Protein AF-A0A1M3HS25-F1 (afdb_monomer)

Sequence (130 aa):
MARERLENLVAIAESRPEDGFELDVIEAARREITAREVDSSALSEVRSNHKALKSEEDGRSDIGLSHPAWIGFAAIGPILILSIPLALSLLALGYKQKGKDAFGGILAGFLIWGVGIPAILFALDWLGIA

Radius of gyration: 25.84 Å; Cα contacts (8 Å, |Δi|>4): 55; chains: 1; bounding box: 68×38×49 Å

Secondary structure (DSSP, 8-state):
-HHHHHHHHHHHHS--GGGT--HHHHHHHHHHHHHTT--HHHHHHHHHHHHHHHHHHHTTTT-PPPHHHHHHHHHHHHHHHHHHHHHHHHHHTT-HHHHHHHHHHHHHHHHIIIIIHHHHHHHHHHTT--

Foldseek 3Di:
DVLVVLLVLLLLLPDDVVVVDDPVSNVVSVVVVVVVPPDPVSNVVSNVVSVVVVVVVVVCVPPDQDPVSVVVCVVCVVVCVPLVVVLVVCVVVVVVVVSVVSVVVVVVVCCCVVPVVVVVVVVCVVVVND

Solvent-accessible surface area (backbone atoms only — not comparable to full-atom values): 7271 Å² total; per-residue (Å²): 110,75,64,61,53,48,48,53,36,51,54,43,40,73,52,48,61,90,74,76,45,56,65,69,56,26,54,46,30,47,49,53,54,61,74,59,69,61,56,68,67,65,52,50,54,47,50,53,52,49,50,53,51,49,55,55,52,67,62,49,76,75,68,65,77,52,72,70,55,46,53,51,44,68,72,45,43,68,56,49,68,54,48,52,57,51,31,51,49,34,40,74,72,63,39,55,67,63,19,51,51,43,51,49,50,53,51,52,50,46,47,44,59,73,47,45,49,57,52,49,54,52,50,35,42,75,69,67,76,98

Mean predicted aligned error: 14.88 Å

pLDDT: mean 78.91, std 6.99, range [56.59, 89.75]

Structure (mmCIF, N/CA/C/O backbone):
data_AF-A0A1M3HS25-F1
#
_entry.id   AF-A0A1M3HS25-F1
#
loop_
_atom_site.group_PDB
_atom_site.id
_atom_site.type_symbol
_atom_site.label_atom_id
_atom_site.label_alt_id
_atom_site.label_comp_id
_atom_site.label_asym_id
_atom_site.label_entity_id
_atom_site.label_seq_id
_atom_site.pdbx_PDB_ins_code
_atom_site.Cartn_x
_atom_site.Cartn_y
_atom_site.Cartn_z
_atom_site.occupancy
_atom_site.B_iso_or_equiv
_atom_site.auth_seq_id
_atom_site.auth_comp_id
_atom_site.auth_asym_id
_atom_site.auth_atom_id
_atom_site.pdbx_PDB_model_num
ATOM 1 N N . MET A 1 1 ? -29.150 4.344 6.504 1.00 61.16 1 MET A N 1
ATOM 2 C CA . MET A 1 1 ? -29.339 3.350 7.586 1.00 61.16 1 MET A CA 1
ATOM 3 C C . MET A 1 1 ? -30.020 2.062 7.117 1.00 61.16 1 MET A C 1
ATOM 5 O O . MET A 1 1 ? -29.394 1.020 7.224 1.00 61.16 1 MET A O 1
ATOM 9 N N . ALA A 1 2 ? -31.253 2.073 6.585 1.00 75.94 2 ALA A N 1
ATOM 10 C CA . ALA A 1 2 ? -31.920 0.824 6.164 1.00 75.94 2 ALA A CA 1
ATOM 11 C C . ALA A 1 2 ? -31.229 0.115 4.976 1.00 75.94 2 ALA A C 1
ATOM 13 O O . ALA A 1 2 ? -31.072 -1.102 5.004 1.00 75.94 2 ALA A O 1
ATOM 14 N N . ARG A 1 3 ? -30.760 0.884 3.980 1.00 78.25 3 ARG A N 1
ATOM 15 C CA . ARG A 1 3 ? -30.037 0.381 2.796 1.00 78.25 3 ARG A CA 1
ATOM 16 C C . ARG A 1 3 ? -28.682 -0.245 3.141 1.00 78.25 3 ARG A C 1
ATOM 18 O O . ARG A 1 3 ? -28.437 -1.386 2.794 1.00 78.25 3 ARG A O 1
ATOM 25 N N . GLU A 1 4 ? -27.866 0.457 3.915 1.00 81.38 4 GLU A N 1
ATOM 26 C CA . GLU A 1 4 ? -26.563 -0.025 4.402 1.00 81.38 4 GLU A CA 1
ATOM 27 C C . GLU A 1 4 ? -26.683 -1.331 5.212 1.00 81.38 4 GLU A C 1
ATOM 29 O O . GLU A 1 4 ? -25.901 -2.265 5.057 1.00 81.38 4 GLU A O 1
ATOM 34 N N . ARG A 1 5 ? -27.733 -1.454 6.037 1.00 84.44 5 ARG A N 1
ATOM 35 C CA . ARG A 1 5 ? -28.024 -2.702 6.758 1.00 84.44 5 ARG A CA 1
ATOM 36 C C . ARG A 1 5 ? -28.397 -3.847 5.805 1.00 84.44 5 ARG A C 1
ATOM 38 O O . ARG A 1 5 ? -28.062 -4.992 6.093 1.00 84.44 5 ARG A O 1
ATOM 45 N N . LEU A 1 6 ? -29.098 -3.555 4.709 1.00 85.62 6 LEU A N 1
ATOM 46 C CA . LEU A 1 6 ? -29.443 -4.538 3.680 1.00 85.62 6 LEU A CA 1
ATOM 47 C C . LEU A 1 6 ? -28.208 -4.974 2.882 1.00 85.62 6 LEU A C 1
ATOM 49 O O . LEU A 1 6 ? -28.037 -6.164 2.653 1.00 85.62 6 LEU A O 1
ATOM 53 N N . GLU A 1 7 ? -27.336 -4.034 2.521 1.00 85.44 7 GLU A N 1
ATOM 54 C CA . GLU A 1 7 ? -26.055 -4.299 1.851 1.00 85.44 7 GLU A CA 1
ATOM 55 C C . GLU A 1 7 ? -25.181 -5.248 2.685 1.00 85.44 7 GLU A C 1
ATOM 57 O O . GLU A 1 7 ? -24.720 -6.264 2.167 1.00 85.44 7 GLU A O 1
ATOM 62 N N . ASN A 1 8 ? -25.064 -5.006 3.995 1.00 86.44 8 ASN A N 1
ATOM 63 C CA . ASN A 1 8 ? -24.341 -5.899 4.905 1.00 86.44 8 ASN A CA 1
ATOM 64 C C . ASN A 1 8 ? -24.994 -7.284 5.033 1.00 86.44 8 ASN A C 1
ATOM 66 O O . ASN A 1 8 ? -24.298 -8.295 5.041 1.00 86.44 8 ASN A O 1
ATOM 70 N N . LEU A 1 9 ? -26.327 -7.358 5.114 1.00 87.56 9 LEU A N 1
ATOM 71 C CA . LEU A 1 9 ? -27.035 -8.642 5.174 1.00 87.56 9 LEU A CA 1
ATOM 72 C C . LEU A 1 9 ? -26.841 -9.462 3.895 1.00 87.56 9 LEU A C 1
ATOM 74 O O . LEU A 1 9 ? -26.625 -10.667 3.978 1.00 87.56 9 LEU A O 1
ATOM 78 N N . VAL A 1 10 ? -26.897 -8.821 2.724 1.00 87.56 10 VAL A N 1
ATOM 79 C CA . VAL A 1 10 ? -26.650 -9.481 1.434 1.00 87.56 10 VAL A CA 1
ATOM 80 C C . VAL A 1 10 ? -25.200 -9.949 1.339 1.00 87.56 10 VAL A C 1
ATOM 82 O O . VAL A 1 10 ? -24.972 -11.080 0.923 1.00 87.56 10 VAL A O 1
ATOM 85 N N . ALA A 1 11 ? -24.241 -9.139 1.796 1.00 85.81 11 ALA A N 1
ATOM 86 C CA . ALA A 1 11 ? -22.834 -9.527 1.827 1.00 85.81 11 ALA A CA 1
ATOM 87 C C . ALA A 1 11 ? -22.586 -10.775 2.691 1.00 85.81 11 ALA A C 1
ATOM 89 O O . ALA A 1 11 ? -21.862 -11.672 2.275 1.00 85.81 11 ALA A O 1
ATOM 90 N N . ILE A 1 12 ? -23.237 -10.870 3.855 1.00 87.81 12 ILE A N 1
ATOM 91 C CA . ILE A 1 12 ? -23.140 -12.037 4.747 1.00 87.81 12 ILE A CA 1
ATOM 92 C C . ILE A 1 12 ? -23.900 -13.248 4.180 1.00 87.81 12 ILE A C 1
ATOM 94 O O . ILE A 1 12 ? -23.470 -14.382 4.332 1.00 87.81 12 ILE A O 1
ATOM 98 N N . ALA A 1 13 ? -25.042 -13.049 3.523 1.00 87.94 13 ALA A N 1
ATOM 99 C CA . ALA A 1 13 ? -25.838 -14.155 2.984 1.00 87.94 13 ALA A CA 1
ATOM 100 C C . ALA A 1 13 ? -25.199 -14.825 1.747 1.00 87.94 13 ALA A C 1
ATOM 102 O O . ALA A 1 13 ? -25.437 -16.016 1.494 1.00 87.94 13 ALA A O 1
ATOM 103 N N . GLU A 1 14 ? -24.429 -14.055 0.973 1.00 86.19 14 GLU A N 1
ATOM 104 C CA . GLU A 1 14 ? -23.726 -14.469 -0.252 1.00 86.19 14 GLU A CA 1
ATOM 105 C C . GLU A 1 14 ? -22.236 -14.801 0.003 1.00 86.19 14 GLU A C 1
ATOM 107 O O . GLU A 1 14 ? -21.512 -15.175 -0.928 1.00 86.19 14 GLU A O 1
ATOM 112 N N . SER A 1 15 ? -21.764 -14.682 1.250 1.00 85.31 15 SER A N 1
ATOM 113 C CA . SER A 1 15 ? -20.422 -15.109 1.641 1.00 85.31 15 SER A CA 1
ATOM 114 C C . SER A 1 15 ? -20.336 -16.627 1.803 1.00 85.31 15 SER A C 1
ATOM 116 O O . SER A 1 15 ? -21.338 -17.348 1.897 1.00 85.31 15 SER A O 1
ATOM 118 N N . ARG A 1 16 ? -19.104 -17.125 1.781 1.00 82.56 16 ARG A N 1
ATOM 119 C CA . ARG A 1 16 ? -18.766 -18.519 2.057 1.00 82.56 16 ARG A CA 1
ATOM 120 C C . ARG A 1 16 ? -18.108 -18.635 3.434 1.00 82.56 16 ARG A C 1
ATOM 122 O O . ARG A 1 16 ? -17.579 -17.644 3.931 1.00 82.56 16 ARG A O 1
ATOM 129 N N . PRO A 1 17 ? -18.073 -19.834 4.040 1.00 78.38 17 PRO A N 1
ATOM 130 C CA . PRO A 1 17 ? -17.359 -20.036 5.300 1.00 78.38 17 PRO A CA 1
ATOM 131 C C . PRO A 1 17 ? -15.873 -19.645 5.225 1.00 78.38 17 PRO A C 1
ATOM 133 O O . PRO A 1 17 ? -15.316 -19.136 6.194 1.00 78.38 17 PRO A O 1
ATOM 136 N N . GLU A 1 18 ? -15.242 -19.822 4.058 1.00 77.94 18 GLU A N 1
ATOM 137 C CA . GLU A 1 18 ? -13.866 -19.374 3.798 1.00 77.94 18 GLU A CA 1
ATOM 138 C C . GLU A 1 18 ? -13.674 -17.843 3.813 1.00 77.94 18 GLU A C 1
ATOM 140 O O . GLU A 1 18 ? -12.558 -17.386 4.041 1.00 77.94 18 GLU A O 1
ATOM 145 N N . ASP A 1 19 ? -14.747 -17.055 3.674 1.00 77.62 19 ASP A N 1
ATOM 146 C CA . ASP A 1 19 ? -14.718 -15.584 3.716 1.00 77.62 19 ASP A CA 1
ATOM 147 C C . ASP A 1 19 ? -14.704 -15.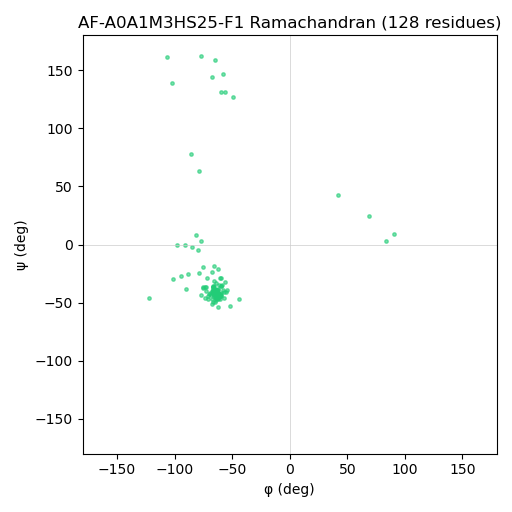042 5.171 1.00 77.62 19 ASP A C 1
ATOM 149 O O . ASP A 1 19 ? -14.848 -13.841 5.399 1.00 77.62 19 ASP A O 1
ATOM 153 N N . GLY A 1 20 ? -14.555 -15.918 6.178 1.00 79.12 20 GLY A N 1
ATOM 154 C CA . GLY A 1 20 ? -14.429 -15.550 7.596 1.00 79.12 20 GLY A CA 1
ATOM 155 C C . GLY A 1 20 ? -15.748 -15.471 8.372 1.00 79.12 20 GLY A C 1
ATOM 156 O O . GLY A 1 20 ? -15.754 -15.021 9.519 1.00 79.12 20 GLY A O 1
ATOM 157 N N . PHE A 1 21 ? -16.856 -15.918 7.777 1.00 86.19 21 PHE A N 1
ATOM 158 C CA . PHE A 1 21 ? -18.160 -15.985 8.437 1.00 86.19 21 PHE A CA 1
ATOM 159 C C . PHE A 1 21 ? -18.492 -17.410 8.878 1.00 86.19 21 PHE A C 1
ATOM 161 O O . PHE A 1 21 ? -18.296 -18.374 8.140 1.00 86.19 21 PHE A O 1
ATOM 168 N N . GLU A 1 22 ? -19.056 -17.549 10.076 1.00 87.81 22 GLU A N 1
ATOM 169 C CA . GLU A 1 22 ? -19.594 -18.829 10.534 1.00 87.81 22 GLU A CA 1
ATOM 170 C C . GLU A 1 22 ? -20.826 -19.225 9.707 1.00 87.81 22 GLU A C 1
ATOM 172 O O . GLU A 1 22 ? -21.647 -18.379 9.340 1.00 87.81 22 GLU A O 1
ATOM 177 N N . LEU A 1 23 ? -20.984 -20.526 9.445 1.00 88.50 23 LEU A N 1
ATOM 1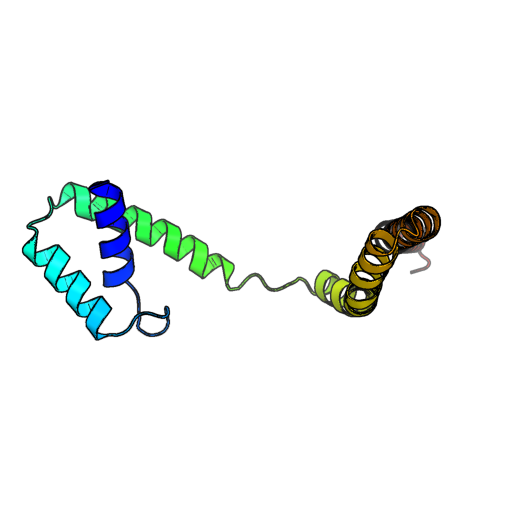78 C CA . LEU A 1 23 ? -22.100 -21.059 8.656 1.00 88.50 23 LEU A CA 1
ATOM 179 C C . LEU A 1 23 ? -23.462 -20.634 9.233 1.00 88.50 23 LEU A C 1
ATOM 181 O O . LEU A 1 23 ? -24.350 -20.207 8.493 1.00 88.50 23 LEU A O 1
ATOM 185 N N . ASP A 1 24 ? -23.585 -20.656 10.559 1.00 88.19 24 ASP A N 1
ATOM 186 C CA . ASP A 1 24 ? -24.798 -20.277 11.283 1.00 88.19 24 ASP A CA 1
ATOM 187 C C . ASP A 1 24 ? -25.181 -18.807 11.040 1.00 88.19 24 ASP A C 1
ATOM 189 O O . ASP A 1 24 ? -26.364 -18.471 10.934 1.00 88.19 24 ASP A O 1
ATOM 193 N N . VAL A 1 25 ? -24.186 -17.927 10.888 1.00 89.31 25 VAL A N 1
ATOM 194 C CA . VAL A 1 25 ? -24.373 -16.493 10.623 1.00 89.31 25 VAL A CA 1
ATOM 195 C C . VAL A 1 25 ? -24.841 -16.262 9.185 1.00 89.31 25 VAL A C 1
ATOM 197 O O . VAL A 1 25 ? -25.749 -15.459 8.952 1.00 89.31 25 VAL A O 1
ATOM 200 N N . ILE A 1 26 ? -24.289 -17.009 8.226 1.00 88.56 26 ILE A N 1
ATOM 201 C CA . ILE A 1 26 ? -24.705 -16.975 6.814 1.00 88.56 26 ILE A CA 1
ATOM 202 C C . ILE A 1 26 ? -26.166 -17.430 6.688 1.00 88.56 26 ILE A C 1
ATOM 204 O O . ILE A 1 26 ? -26.991 -16.780 6.035 1.00 88.56 26 ILE A O 1
ATOM 208 N N . GLU A 1 27 ? -26.526 -18.527 7.355 1.00 89.75 27 GLU A N 1
ATOM 209 C CA . GLU A 1 27 ? -27.896 -19.041 7.358 1.00 89.75 27 GLU A CA 1
ATOM 210 C C . GLU A 1 27 ? -28.879 -18.111 8.076 1.00 89.75 27 GLU A C 1
ATOM 212 O O . GLU A 1 27 ? -30.028 -17.970 7.643 1.00 89.75 27 GLU A O 1
ATOM 217 N N . ALA A 1 28 ? -28.456 -17.465 9.164 1.00 89.31 28 ALA A N 1
ATOM 218 C CA . ALA A 1 28 ? -29.257 -16.458 9.849 1.00 89.31 28 ALA A CA 1
ATOM 219 C C . ALA A 1 28 ? -29.520 -15.244 8.945 1.00 89.31 28 ALA A C 1
ATOM 221 O O . ALA A 1 28 ? -30.661 -14.791 8.854 1.00 89.31 28 ALA A O 1
ATOM 222 N N . ALA A 1 29 ? -28.514 -14.769 8.204 1.00 87.62 29 ALA A N 1
ATOM 223 C CA . ALA A 1 29 ? -28.673 -13.662 7.263 1.00 87.62 29 ALA A CA 1
ATOM 224 C C . ALA A 1 29 ? -29.649 -14.001 6.122 1.00 87.62 29 ALA A C 1
ATOM 226 O O . ALA A 1 29 ? -30.511 -13.189 5.782 1.00 87.62 29 ALA A O 1
ATOM 227 N N . ARG A 1 30 ? -29.592 -15.224 5.574 1.00 87.00 30 ARG A N 1
ATOM 228 C CA . ARG A 1 30 ? -30.548 -15.697 4.549 1.00 87.00 30 ARG A CA 1
ATOM 229 C C . ARG A 1 30 ? -31.982 -15.747 5.069 1.00 87.00 30 ARG A C 1
ATOM 231 O O . ARG A 1 30 ? -32.914 -15.334 4.371 1.00 87.00 30 ARG A O 1
ATOM 238 N N . ARG A 1 31 ? -32.162 -16.229 6.302 1.00 89.00 31 ARG A N 1
ATOM 239 C CA . ARG A 1 31 ? -33.468 -16.260 6.972 1.00 89.00 31 ARG A CA 1
ATOM 240 C C . ARG A 1 31 ? -34.003 -14.855 7.220 1.00 89.00 31 ARG A C 1
ATOM 242 O O . ARG A 1 31 ? -35.159 -14.596 6.906 1.00 89.00 31 ARG A O 1
ATOM 249 N N . GLU A 1 32 ? -33.160 -13.942 7.688 1.00 86.62 32 GLU A N 1
ATOM 250 C CA . GLU A 1 32 ? -33.531 -12.549 7.954 1.00 86.62 32 GLU A CA 1
ATOM 251 C C . GLU A 1 32 ? -33.930 -11.794 6.674 1.00 86.62 32 GLU A C 1
ATOM 253 O O . GLU A 1 32 ? -34.905 -11.045 6.676 1.00 86.62 32 GLU A O 1
ATOM 258 N N . ILE A 1 33 ? -33.227 -12.012 5.557 1.00 85.19 33 ILE A N 1
ATOM 259 C CA . ILE A 1 33 ? -33.593 -11.431 4.252 1.00 85.19 33 ILE A CA 1
ATOM 260 C C . ILE A 1 33 ? -34.971 -11.926 3.801 1.00 85.19 33 ILE A C 1
ATOM 262 O O . ILE A 1 33 ? -35.786 -11.137 3.325 1.00 85.19 33 ILE A O 1
ATOM 266 N N . THR A 1 34 ? -35.236 -13.221 3.980 1.00 84.62 34 THR A N 1
ATOM 267 C CA . THR A 1 34 ? -36.511 -13.845 3.599 1.00 84.62 34 THR A CA 1
ATOM 268 C C . THR A 1 34 ? -37.658 -13.364 4.492 1.00 84.62 34 THR A C 1
ATOM 270 O O . THR A 1 34 ? -38.736 -13.055 3.995 1.00 84.62 34 THR A O 1
ATOM 273 N N . ALA A 1 35 ? -37.420 -13.240 5.801 1.00 85.19 35 ALA A N 1
ATOM 274 C CA . ALA A 1 35 ? -38.416 -12.809 6.783 1.00 85.19 35 ALA A CA 1
ATOM 275 C C . ALA A 1 35 ? -38.842 -11.341 6.625 1.00 85.19 35 ALA A C 1
ATOM 277 O O . ALA A 1 35 ? -39.924 -10.961 7.062 1.00 85.19 35 ALA A O 1
ATOM 278 N N . ARG A 1 36 ? -37.996 -10.506 6.014 1.00 79.38 36 ARG A N 1
ATOM 279 C CA . ARG A 1 36 ? -38.250 -9.070 5.842 1.00 79.38 36 ARG A CA 1
ATOM 280 C C . ARG A 1 36 ? -39.094 -8.713 4.620 1.00 79.38 36 ARG A C 1
ATOM 282 O O . ARG A 1 36 ? -39.326 -7.523 4.432 1.00 79.38 36 ARG A O 1
ATOM 289 N N . GLU A 1 37 ? -39.498 -9.693 3.802 1.00 76.50 37 GLU A N 1
ATOM 290 C CA . GLU A 1 37 ? -40.235 -9.479 2.539 1.00 76.50 37 GLU A CA 1
ATOM 291 C C . GLU A 1 37 ? -39.673 -8.288 1.741 1.00 76.50 37 GLU A C 1
ATOM 293 O O . GLU A 1 37 ? -40.399 -7.420 1.259 1.00 76.50 37 GLU A O 1
ATOM 298 N N . VAL A 1 38 ? -38.337 -8.203 1.679 1.00 76.69 38 VAL A N 1
ATOM 299 C CA . VAL A 1 38 ? -37.648 -7.060 1.078 1.00 76.69 38 VAL A CA 1
ATOM 300 C C . VAL A 1 38 ? -38.081 -6.941 -0.373 1.00 76.69 38 VAL A C 1
ATOM 302 O O . VAL A 1 38 ? -38.041 -7.923 -1.118 1.00 76.69 38 VAL A O 1
ATOM 305 N N . ASP A 1 39 ? -38.463 -5.726 -0.763 1.00 80.19 39 ASP A N 1
ATOM 306 C CA . ASP A 1 39 ? -38.878 -5.435 -2.125 1.00 80.19 39 ASP A CA 1
ATOM 307 C C . ASP A 1 39 ? -37.866 -5.987 -3.143 1.00 80.19 39 ASP A C 1
ATOM 309 O O . ASP A 1 39 ? -36.653 -5.750 -3.064 1.00 80.19 39 ASP A O 1
ATOM 313 N N . SER A 1 40 ? -38.387 -6.763 -4.094 1.00 74.38 40 SER A N 1
ATOM 314 C CA . SER A 1 40 ? -37.577 -7.517 -5.054 1.00 74.38 40 SER A CA 1
ATOM 315 C C . SER A 1 40 ? -36.674 -6.621 -5.906 1.00 74.38 40 SER A C 1
ATOM 317 O O . SER A 1 40 ? -35.583 -7.051 -6.292 1.00 74.38 40 SER A O 1
ATOM 319 N N . SER A 1 41 ? -37.077 -5.367 -6.148 1.00 77.81 41 SER A N 1
ATOM 320 C CA . SER A 1 41 ? -36.285 -4.415 -6.924 1.00 77.81 41 SER A CA 1
ATOM 321 C C . SER A 1 41 ? -35.079 -3.922 -6.122 1.00 77.81 41 SER A C 1
ATOM 323 O O . SER A 1 41 ? -33.948 -4.025 -6.602 1.00 77.81 41 SER A O 1
ATOM 325 N N . ALA A 1 42 ? -35.284 -3.544 -4.857 1.00 78.38 42 ALA A N 1
ATOM 326 C CA . ALA A 1 42 ? -34.214 -3.111 -3.959 1.00 78.38 42 ALA A CA 1
ATOM 327 C C . ALA A 1 42 ? -33.203 -4.235 -3.671 1.00 78.38 42 ALA A C 1
ATOM 329 O O . ALA A 1 42 ? -31.992 -4.005 -3.646 1.00 78.38 42 ALA A O 1
ATOM 330 N N . LEU A 1 43 ? -33.682 -5.471 -3.497 1.00 81.31 43 LEU A N 1
ATOM 331 C CA . LEU A 1 43 ? -32.815 -6.632 -3.296 1.00 81.31 43 LEU A CA 1
ATOM 332 C C . LEU A 1 43 ? -31.970 -6.938 -4.545 1.00 81.31 43 LEU A C 1
ATOM 334 O O . LEU A 1 43 ? -30.795 -7.292 -4.431 1.00 81.31 43 LEU A O 1
ATOM 338 N N . SER A 1 44 ? -32.558 -6.800 -5.739 1.00 81.44 44 SER A N 1
ATOM 339 C CA . SER A 1 44 ? -31.859 -7.048 -7.003 1.00 81.44 44 SER A CA 1
ATOM 340 C C . SER A 1 44 ? -30.735 -6.039 -7.259 1.00 81.44 44 SER A C 1
ATOM 342 O O . SER A 1 44 ? -29.641 -6.454 -7.638 1.00 81.44 44 SER A O 1
ATOM 344 N N . GLU A 1 45 ? -30.967 -4.755 -6.958 1.00 85.00 45 GLU A N 1
ATOM 345 C CA . GLU A 1 45 ? -29.978 -3.676 -7.079 1.00 85.00 45 GLU A CA 1
ATOM 346 C C . GLU A 1 45 ? -28.794 -3.891 -6.125 1.00 85.00 45 GLU A C 1
ATOM 348 O O . GLU A 1 45 ? -27.627 -3.808 -6.513 1.00 85.00 45 GLU A O 1
ATOM 353 N N . VAL A 1 46 ? -29.075 -4.229 -4.863 1.00 83.94 46 VAL A N 1
ATOM 354 C CA . VAL A 1 46 ? -28.019 -4.489 -3.875 1.00 83.94 46 VAL A CA 1
ATOM 355 C C . VAL A 1 46 ? -27.213 -5.734 -4.246 1.00 83.94 46 VAL A C 1
ATOM 357 O O . VAL A 1 46 ? -25.984 -5.716 -4.165 1.00 83.94 46 VAL A O 1
ATOM 360 N N . ARG A 1 47 ? -27.866 -6.801 -4.723 1.00 85.38 47 ARG A N 1
ATOM 361 C CA . ARG A 1 47 ? -27.171 -8.018 -5.164 1.00 85.38 47 ARG A CA 1
ATOM 362 C C . ARG A 1 47 ? -26.319 -7.777 -6.412 1.00 85.38 47 ARG A C 1
ATOM 364 O O . ARG A 1 47 ? -25.222 -8.328 -6.490 1.00 85.38 47 ARG A O 1
ATOM 371 N N . SER A 1 48 ? -26.779 -6.981 -7.382 1.00 85.69 48 SER A N 1
ATOM 372 C CA . SER A 1 48 ? -25.967 -6.650 -8.562 1.00 85.69 48 SER A CA 1
ATOM 373 C C . SER A 1 48 ? -24.731 -5.843 -8.182 1.00 85.69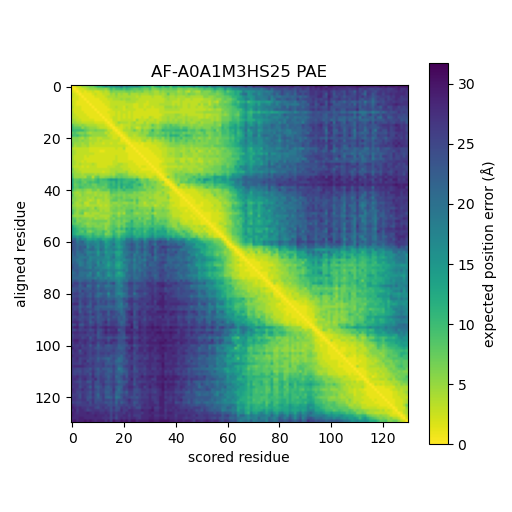 48 SER A C 1
ATOM 375 O O . SER A 1 48 ? -23.641 -6.145 -8.664 1.00 85.69 48 SER A O 1
ATOM 377 N N . ASN A 1 49 ? -24.880 -4.886 -7.264 1.00 83.00 49 ASN A N 1
ATOM 378 C CA . ASN A 1 49 ? -23.761 -4.086 -6.769 1.00 83.00 49 ASN A CA 1
ATOM 379 C C . ASN A 1 49 ? -22.763 -4.947 -5.985 1.00 83.00 49 ASN A C 1
ATOM 381 O O . ASN A 1 49 ? -21.560 -4.851 -6.211 1.00 83.00 49 ASN A O 1
ATOM 385 N N . HIS A 1 50 ? -23.252 -5.844 -5.123 1.00 83.25 50 HIS A N 1
ATOM 386 C CA . HIS A 1 50 ? -22.397 -6.768 -4.380 1.00 83.25 50 HIS A CA 1
ATOM 387 C C . HIS A 1 50 ? -21.623 -7.713 -5.310 1.00 83.25 50 HIS A C 1
ATOM 389 O O . HIS A 1 50 ? -20.424 -7.905 -5.132 1.00 83.25 50 HIS A O 1
ATOM 395 N N . LYS A 1 51 ? -22.269 -8.253 -6.353 1.00 82.56 51 LYS A N 1
ATOM 396 C CA . LYS A 1 51 ? -21.594 -9.093 -7.356 1.00 82.56 51 LYS A CA 1
ATOM 397 C C . LYS A 1 51 ? -20.540 -8.333 -8.158 1.00 82.56 51 LYS A C 1
ATOM 399 O O . LYS A 1 51 ? -19.493 -8.904 -8.441 1.00 82.56 51 LYS A O 1
ATOM 404 N N . ALA A 1 52 ? -20.804 -7.077 -8.519 1.00 80.94 52 ALA A N 1
ATOM 405 C CA . ALA A 1 52 ? -19.832 -6.243 -9.222 1.00 80.94 52 ALA A CA 1
ATOM 406 C C . ALA A 1 52 ? -18.580 -6.001 -8.365 1.00 80.94 52 ALA A C 1
ATOM 408 O O . ALA A 1 52 ? -17.469 -6.200 -8.845 1.00 80.94 52 ALA A O 1
ATOM 409 N N . LEU A 1 53 ? -18.764 -5.668 -7.083 1.00 78.12 53 LEU A N 1
ATOM 410 C CA . LEU A 1 53 ? -17.661 -5.468 -6.140 1.00 78.12 53 LEU A CA 1
ATOM 411 C C . LEU A 1 53 ? -16.884 -6.761 -5.875 1.00 78.12 53 LEU A C 1
ATOM 413 O O . LEU A 1 53 ? -15.660 -6.754 -5.950 1.00 78.12 53 LEU A O 1
ATOM 417 N N . LYS A 1 54 ? -17.581 -7.881 -5.642 1.00 76.50 54 LYS A N 1
ATOM 418 C CA . LYS A 1 54 ? -16.939 -9.184 -5.415 1.00 76.50 54 LYS A CA 1
ATOM 419 C C . LYS A 1 54 ? -16.151 -9.648 -6.641 1.00 76.50 54 LYS A C 1
ATOM 421 O O . LYS A 1 54 ? -15.038 -10.124 -6.501 1.00 76.50 54 LYS A O 1
ATOM 426 N N . SER A 1 55 ? -16.673 -9.429 -7.850 1.00 73.50 55 SER A N 1
ATOM 427 C CA . SER A 1 55 ? -15.943 -9.728 -9.089 1.00 73.50 55 SER A CA 1
ATOM 428 C C . SER A 1 55 ? -14.703 -8.849 -9.281 1.00 73.50 55 SER A C 1
ATOM 430 O O . SER A 1 55 ? -13.744 -9.292 -9.910 1.00 73.50 55 SER A O 1
ATOM 432 N N . GLU A 1 56 ? -14.722 -7.606 -8.801 1.00 71.75 56 GLU A N 1
ATOM 433 C CA . GLU A 1 56 ? -13.553 -6.725 -8.835 1.00 71.75 56 GLU A CA 1
ATOM 434 C C . GLU A 1 56 ? -12.502 -7.153 -7.800 1.00 71.75 56 GLU A C 1
ATOM 436 O O . GLU A 1 56 ? -11.305 -7.097 -8.073 1.00 71.75 56 GLU A O 1
ATOM 441 N N . GLU A 1 57 ? -12.939 -7.618 -6.631 1.00 69.81 57 GLU A N 1
ATOM 442 C CA . GLU A 1 57 ? -12.079 -8.120 -5.558 1.00 69.81 57 GLU A CA 1
ATOM 443 C C . GLU A 1 57 ? -11.443 -9.476 -5.901 1.00 69.81 57 GLU A C 1
ATOM 445 O O . GLU A 1 57 ? -10.220 -9.604 -5.830 1.00 69.81 57 GLU A O 1
ATOM 450 N N . ASP A 1 58 ? -12.234 -10.431 -6.397 1.00 68.12 58 ASP A N 1
ATOM 451 C CA . ASP A 1 58 ? -11.759 -11.725 -6.909 1.00 68.12 58 ASP A CA 1
ATOM 452 C C . ASP A 1 58 ? -10.795 -11.538 -8.100 1.00 68.12 58 ASP A C 1
ATOM 454 O O . ASP A 1 58 ? -9.882 -12.331 -8.312 1.00 68.12 58 ASP A O 1
ATOM 458 N N . GLY A 1 59 ? -10.949 -10.459 -8.877 1.00 62.56 59 GLY A N 1
ATOM 459 C CA . GLY A 1 59 ? -10.013 -10.100 -9.946 1.00 62.56 59 GLY A CA 1
ATOM 460 C C . GLY A 1 59 ? -8.689 -9.500 -9.451 1.00 62.56 59 GLY A C 1
ATOM 461 O O . GLY A 1 59 ? -7.705 -9.488 -10.192 1.00 62.56 59 GLY A O 1
ATOM 462 N N . ARG A 1 60 ? -8.634 -8.994 -8.212 1.00 61.34 60 ARG A N 1
ATOM 463 C CA . ARG A 1 60 ? -7.427 -8.391 -7.618 1.00 61.34 60 ARG A CA 1
ATOM 464 C C . ARG A 1 60 ? -6.537 -9.406 -6.908 1.00 61.34 60 ARG A C 1
ATOM 466 O O . ARG A 1 60 ? -5.338 -9.150 -6.807 1.00 61.34 60 ARG A O 1
ATOM 473 N N . SER A 1 61 ? -7.076 -10.534 -6.436 1.00 57.41 61 SER A N 1
ATOM 474 C CA . SER A 1 61 ? -6.303 -11.539 -5.686 1.00 57.41 61 SER A CA 1
ATOM 475 C C . SER A 1 61 ? -5.162 -12.174 -6.491 1.00 57.41 61 SER A C 1
ATOM 477 O O . SER A 1 61 ? -4.197 -12.645 -5.894 1.00 57.41 61 SER A O 1
ATOM 479 N N . ASP A 1 62 ? -5.218 -12.117 -7.825 1.00 58.00 62 ASP A N 1
ATOM 480 C CA . ASP A 1 62 ? -4.176 -12.647 -8.716 1.00 58.00 62 ASP A CA 1
ATOM 481 C C . ASP A 1 62 ? -3.088 -11.623 -9.099 1.00 58.00 62 ASP A C 1
ATOM 483 O O . ASP A 1 62 ? -2.133 -11.954 -9.809 1.00 58.00 62 ASP A O 1
ATOM 487 N N . ILE A 1 63 ? -3.169 -10.374 -8.621 1.00 60.38 63 ILE A N 1
ATOM 488 C CA . ILE A 1 63 ? -2.157 -9.346 -8.907 1.00 60.38 63 ILE A CA 1
ATOM 489 C C . ILE A 1 63 ? -1.017 -9.461 -7.886 1.00 60.38 63 ILE A C 1
ATOM 491 O O . ILE A 1 63 ? -0.913 -8.701 -6.922 1.00 60.38 63 ILE A O 1
ATOM 495 N N . GLY A 1 64 ? -0.139 -10.440 -8.103 1.00 66.44 64 GLY A N 1
ATOM 496 C CA . GLY A 1 64 ? 1.117 -10.561 -7.363 1.00 66.44 64 GLY A CA 1
ATOM 497 C C . GLY A 1 64 ? 2.074 -9.394 -7.638 1.00 66.44 64 GLY A C 1
ATOM 498 O O . GLY A 1 64 ? 1.989 -8.721 -8.670 1.00 66.44 64 GLY A O 1
ATOM 499 N N . LEU A 1 65 ? 3.035 -9.160 -6.733 1.00 68.56 65 LEU A N 1
ATOM 500 C CA . LEU A 1 65 ? 4.135 -8.232 -7.018 1.00 68.56 65 LEU A CA 1
ATOM 501 C C . LEU A 1 65 ? 4.853 -8.683 -8.294 1.00 68.56 65 LEU A C 1
ATOM 503 O O . LEU A 1 65 ? 5.242 -9.846 -8.418 1.00 68.56 65 LEU A O 1
ATOM 507 N N . SER A 1 66 ? 5.080 -7.751 -9.220 1.00 73.56 66 SER A N 1
ATOM 508 C CA . SER A 1 66 ? 5.883 -8.032 -10.407 1.00 73.56 66 SER A CA 1
ATOM 509 C C . SER A 1 66 ? 7.288 -8.492 -10.001 1.00 73.56 66 SER A C 1
ATOM 511 O O . SER A 1 66 ? 7.836 -8.028 -9.001 1.00 73.56 66 SER A O 1
ATOM 513 N N . HIS A 1 67 ? 7.901 -9.385 -10.783 1.00 76.81 67 HIS A N 1
ATOM 514 C CA . HIS A 1 67 ? 9.272 -9.862 -10.548 1.00 76.81 67 HIS A CA 1
ATOM 515 C C . HIS A 1 67 ? 10.281 -8.749 -10.178 1.00 76.81 67 HIS A C 1
ATOM 517 O O . HIS A 1 67 ? 10.989 -8.911 -9.182 1.00 76.81 67 HIS A O 1
ATOM 523 N N . PRO A 1 68 ? 10.337 -7.594 -10.879 1.00 71.00 68 PRO A N 1
ATOM 524 C CA . PRO A 1 68 ? 11.229 -6.503 -10.480 1.00 71.00 68 PRO A CA 1
ATOM 525 C C . PRO A 1 68 ? 10.841 -5.856 -9.141 1.00 71.00 68 PRO A C 1
ATOM 527 O O . PRO A 1 68 ? 11.724 -5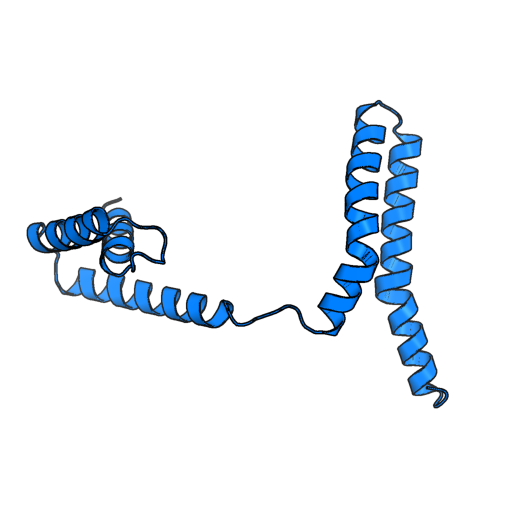.502 -8.360 1.00 71.00 68 PRO A O 1
ATOM 530 N N . ALA A 1 69 ? 9.545 -5.742 -8.830 1.00 70.69 69 ALA A N 1
ATOM 531 C CA . ALA A 1 69 ? 9.091 -5.241 -7.532 1.00 70.69 69 ALA A CA 1
ATOM 532 C C . ALA A 1 69 ? 9.466 -6.200 -6.391 1.00 70.69 69 ALA A C 1
ATOM 534 O O . ALA A 1 69 ? 9.853 -5.753 -5.313 1.00 70.69 69 ALA A O 1
ATOM 535 N N . TRP A 1 70 ? 9.422 -7.508 -6.644 1.00 79.88 70 TRP A N 1
ATOM 536 C CA . TRP A 1 70 ? 9.830 -8.539 -5.691 1.00 79.88 70 TRP A CA 1
ATOM 537 C C . TRP A 1 70 ? 11.320 -8.435 -5.341 1.00 79.88 70 TRP A C 1
ATOM 539 O O . TRP A 1 70 ? 11.690 -8.446 -4.168 1.00 79.88 70 TRP A O 1
ATOM 549 N N . ILE A 1 71 ? 12.175 -8.258 -6.353 1.00 74.62 71 ILE A N 1
ATOM 550 C CA . ILE A 1 71 ? 13.624 -8.080 -6.175 1.00 74.62 71 ILE A CA 1
ATOM 551 C C . ILE A 1 71 ? 13.918 -6.793 -5.394 1.00 74.62 71 ILE A C 1
ATOM 553 O O . ILE A 1 71 ? 14.706 -6.810 -4.447 1.00 74.62 71 ILE A O 1
ATOM 557 N N . GLY A 1 72 ? 13.246 -5.691 -5.744 1.00 74.50 72 GLY A N 1
ATOM 558 C CA . GLY A 1 72 ? 13.375 -4.426 -5.021 1.00 74.50 72 GLY A CA 1
ATOM 559 C C . GLY A 1 72 ? 12.969 -4.556 -3.552 1.00 74.50 72 GLY A C 1
ATOM 560 O O . GLY A 1 72 ? 13.695 -4.107 -2.663 1.00 74.50 72 GLY A O 1
ATOM 561 N N . PHE A 1 73 ? 11.850 -5.230 -3.280 1.00 73.94 73 PHE A N 1
ATOM 562 C CA . PHE A 1 73 ? 11.375 -5.461 -1.919 1.00 73.94 73 PHE A CA 1
ATOM 563 C C . PHE A 1 73 ? 12.335 -6.339 -1.108 1.00 73.94 73 PHE A C 1
ATOM 565 O O . PHE A 1 73 ? 12.649 -6.005 0.032 1.00 73.94 73 PHE A O 1
ATOM 572 N N . ALA A 1 74 ? 12.862 -7.418 -1.690 1.00 76.50 74 ALA A N 1
ATOM 573 C CA . ALA A 1 74 ? 13.806 -8.304 -1.010 1.00 76.50 74 ALA A CA 1
ATOM 574 C C . ALA A 1 74 ? 15.138 -7.608 -0.672 1.00 76.50 74 ALA A C 1
ATOM 576 O O . ALA A 1 74 ? 15.690 -7.827 0.405 1.00 76.50 74 ALA A O 1
ATOM 577 N N . ALA A 1 75 ? 15.641 -6.747 -1.561 1.00 73.69 75 ALA A N 1
ATOM 578 C CA . ALA A 1 75 ? 16.906 -6.042 -1.357 1.00 73.69 75 ALA A CA 1
ATOM 579 C C . ALA A 1 75 ? 16.794 -4.882 -0.350 1.00 73.69 75 ALA A C 1
ATOM 581 O O . ALA A 1 75 ? 17.712 -4.645 0.434 1.00 73.69 75 ALA A O 1
ATOM 582 N N . ILE A 1 76 ? 15.675 -4.152 -0.366 1.00 72.50 76 ILE A N 1
ATOM 583 C CA . ILE A 1 76 ? 15.517 -2.893 0.379 1.00 72.50 76 ILE A CA 1
ATOM 584 C C . ILE A 1 76 ? 14.711 -3.090 1.675 1.00 72.50 76 ILE A C 1
ATOM 586 O O . ILE A 1 76 ? 14.944 -2.396 2.668 1.00 72.50 76 ILE A O 1
ATOM 590 N N . GLY A 1 77 ? 13.798 -4.063 1.701 1.00 71.44 77 GLY A N 1
ATOM 591 C CA . GLY A 1 77 ? 12.896 -4.347 2.819 1.00 71.44 77 GLY A CA 1
ATOM 592 C C . GLY A 1 77 ? 13.604 -4.503 4.170 1.00 71.44 77 GLY A C 1
ATOM 593 O O . GLY A 1 77 ? 13.259 -3.770 5.098 1.00 71.44 77 GLY A O 1
ATOM 594 N N . PRO A 1 78 ? 14.636 -5.360 4.306 1.00 77.25 78 PRO A N 1
ATOM 595 C CA . PRO A 1 78 ? 15.352 -5.540 5.572 1.00 77.25 78 PRO A CA 1
ATOM 596 C C . PRO A 1 78 ? 16.009 -4.252 6.095 1.00 77.25 78 PRO A C 1
ATOM 598 O O . PRO A 1 78 ? 16.023 -4.000 7.301 1.00 77.25 78 PRO A O 1
ATOM 601 N N . ILE A 1 79 ? 16.516 -3.406 5.192 1.00 75.31 79 ILE A N 1
ATOM 602 C CA . ILE A 1 79 ? 17.160 -2.135 5.544 1.00 75.31 79 ILE A CA 1
ATOM 603 C C . ILE A 1 79 ? 16.110 -1.137 6.036 1.00 75.31 79 ILE A C 1
ATOM 605 O O . ILE A 1 79 ? 16.318 -0.480 7.057 1.00 75.31 79 ILE A O 1
ATOM 609 N N . LEU A 1 80 ? 14.962 -1.036 5.360 1.00 74.56 80 LEU A N 1
ATOM 610 C CA . LEU A 1 80 ? 13.876 -0.134 5.757 1.00 74.56 80 LEU A CA 1
ATOM 611 C C . LEU A 1 80 ? 13.219 -0.548 7.079 1.00 74.56 80 LEU A C 1
ATOM 613 O O . LEU A 1 80 ? 12.962 0.315 7.919 1.00 74.56 80 LEU A O 1
ATOM 617 N N . ILE A 1 81 ? 13.018 -1.851 7.297 1.00 78.19 81 ILE A N 1
ATOM 618 C CA . ILE A 1 81 ? 12.419 -2.389 8.530 1.00 78.19 81 ILE A CA 1
ATOM 619 C C . ILE A 1 81 ? 13.240 -2.009 9.764 1.00 78.19 81 ILE A C 1
ATOM 621 O O . ILE A 1 81 ? 12.666 -1.748 10.814 1.00 78.19 81 ILE A O 1
ATOM 625 N N . LEU A 1 82 ? 14.568 -1.952 9.654 1.00 76.06 82 LEU A N 1
ATOM 626 C CA . LEU A 1 82 ? 15.434 -1.585 10.777 1.00 76.06 82 LEU A CA 1
ATOM 627 C C . LEU A 1 82 ? 15.689 -0.076 10.854 1.00 76.06 82 LEU A C 1
ATOM 629 O O . LEU A 1 82 ? 15.725 0.492 11.946 1.00 76.06 82 LEU A O 1
ATOM 633 N N . SER A 1 83 ? 15.854 0.592 9.713 1.00 74.31 83 SER A N 1
ATOM 634 C CA . SER A 1 83 ? 16.234 2.009 9.679 1.00 74.31 83 SER A CA 1
ATOM 635 C C . SER A 1 83 ? 15.091 2.957 10.039 1.00 74.31 83 SER A C 1
ATOM 637 O O . SER A 1 83 ? 15.341 3.943 10.732 1.00 74.31 83 SER A O 1
ATOM 639 N N . ILE A 1 84 ? 13.845 2.666 9.644 1.00 77.50 84 ILE A N 1
ATOM 640 C CA . ILE A 1 84 ? 12.699 3.544 9.931 1.00 77.50 84 ILE A CA 1
ATOM 641 C C . ILE A 1 84 ? 12.383 3.584 11.437 1.00 77.50 84 ILE A C 1
ATOM 643 O O . ILE A 1 84 ? 12.328 4.688 11.988 1.00 77.50 84 ILE A O 1
ATOM 647 N N . PRO A 1 85 ? 12.235 2.448 12.154 1.00 80.81 85 PRO A N 1
ATOM 648 C CA . PRO A 1 85 ? 12.010 2.476 13.597 1.00 80.81 85 PRO A CA 1
ATOM 649 C C . PRO A 1 85 ? 13.178 3.113 14.343 1.00 80.81 85 PRO A C 1
ATOM 651 O O . PRO A 1 85 ? 12.953 3.907 15.248 1.00 80.81 85 PRO A O 1
ATOM 654 N N . LEU A 1 86 ? 14.419 2.842 13.926 1.00 79.31 86 LEU A N 1
ATOM 655 C CA . LEU A 1 86 ? 15.604 3.431 14.546 1.00 79.31 86 LEU A CA 1
ATOM 656 C C . LEU A 1 86 ? 15.645 4.958 14.372 1.00 79.31 86 LEU A C 1
ATOM 658 O O . LEU A 1 86 ? 15.932 5.681 15.328 1.00 79.31 86 LEU A O 1
ATOM 662 N N . ALA A 1 87 ? 15.310 5.466 13.183 1.00 76.06 87 ALA A N 1
ATOM 663 C CA . ALA A 1 87 ? 15.211 6.901 12.922 1.00 76.06 87 ALA A CA 1
ATOM 664 C C . ALA A 1 87 ? 14.092 7.559 13.751 1.00 76.06 87 ALA A C 1
ATOM 666 O O . ALA A 1 87 ? 14.296 8.638 14.316 1.00 76.06 87 ALA A O 1
ATOM 667 N N . LEU A 1 88 ? 12.941 6.892 13.892 1.00 79.00 88 LEU A N 1
ATOM 668 C CA . LEU A 1 88 ? 11.843 7.342 14.752 1.00 79.00 88 LEU A CA 1
ATOM 669 C C . LEU A 1 88 ? 12.230 7.329 16.238 1.00 79.00 88 LEU A C 1
ATOM 671 O O . LEU A 1 88 ? 11.954 8.299 16.943 1.00 79.00 88 LEU A O 1
ATOM 675 N N . SER A 1 89 ? 12.925 6.292 16.716 1.00 79.56 89 SER A N 1
ATOM 676 C CA . SER A 1 89 ? 13.428 6.216 18.093 1.00 79.56 89 SER A CA 1
ATOM 677 C C . SER A 1 89 ? 14.433 7.327 18.397 1.00 79.56 89 SER A C 1
ATOM 679 O O . SER A 1 89 ? 14.357 7.948 19.454 1.00 79.56 89 SER A O 1
ATOM 681 N N . LEU A 1 90 ? 15.341 7.642 17.468 1.00 77.38 90 LEU A N 1
ATOM 682 C CA . LEU A 1 90 ? 16.286 8.756 17.620 1.00 77.38 90 LEU A CA 1
ATOM 683 C C . LEU A 1 90 ? 15.573 10.110 17.717 1.00 77.38 90 LEU A C 1
ATOM 685 O O . LEU A 1 90 ? 15.978 10.966 18.509 1.00 77.38 90 LEU A O 1
ATOM 689 N N . LEU A 1 91 ? 14.499 10.297 16.946 1.00 74.44 91 LEU A N 1
ATOM 690 C CA . LEU A 1 91 ? 13.678 11.5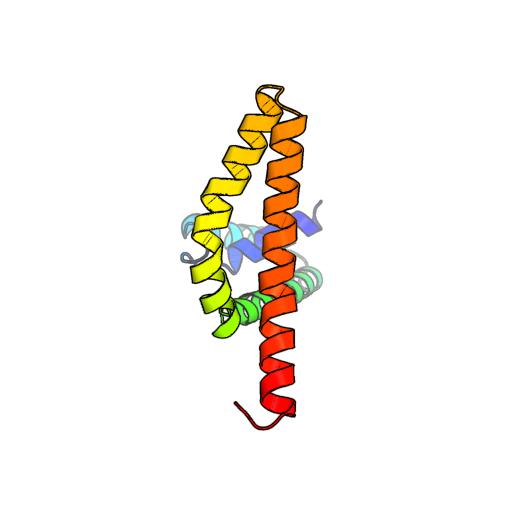03 17.007 1.00 74.44 91 LEU A CA 1
ATOM 691 C C . LEU A 1 91 ? 12.911 11.597 18.337 1.00 74.44 91 LEU A C 1
ATOM 693 O O . LEU A 1 91 ? 12.899 12.660 18.960 1.00 74.44 91 LEU A O 1
ATOM 697 N N . ALA A 1 92 ? 12.329 10.482 18.796 1.00 77.12 92 ALA A N 1
ATOM 698 C CA . ALA A 1 92 ? 11.598 10.386 20.060 1.00 77.12 92 ALA A CA 1
ATOM 699 C C . ALA A 1 92 ? 12.495 10.638 21.286 1.00 77.12 92 ALA A C 1
ATOM 701 O O . ALA A 1 92 ? 12.056 11.248 22.256 1.00 77.12 92 ALA A O 1
ATOM 702 N N . LEU A 1 93 ? 13.772 10.247 21.218 1.00 83.25 93 LEU A N 1
ATOM 703 C CA . LEU A 1 93 ? 14.786 10.499 22.251 1.00 83.25 93 LEU A CA 1
ATOM 704 C C . LEU A 1 93 ? 15.338 11.940 22.243 1.00 83.25 93 LEU A C 1
ATOM 706 O O . LEU A 1 93 ? 16.241 12.261 23.011 1.00 83.25 93 LEU A O 1
ATOM 710 N N . GLY A 1 94 ? 14.825 12.822 21.378 1.00 80.31 94 GLY A N 1
ATOM 711 C CA . GLY A 1 94 ? 15.222 14.232 21.323 1.00 80.31 94 GLY A CA 1
ATOM 712 C C . GLY A 1 94 ? 16.484 14.515 20.502 1.00 80.31 94 GLY A C 1
ATOM 713 O O . GLY A 1 94 ? 16.879 15.677 20.375 1.00 80.31 94 GLY A O 1
ATOM 714 N N . TYR A 1 95 ? 17.089 13.506 19.865 1.00 77.69 95 TYR A N 1
ATOM 715 C CA . TYR A 1 95 ? 18.241 13.677 18.973 1.00 77.69 95 TYR A CA 1
ATOM 716 C C . TYR A 1 95 ? 17.814 14.177 17.584 1.00 77.69 95 TYR A C 1
ATOM 718 O O . TYR A 1 95 ? 18.028 13.519 16.566 1.00 77.69 95 TYR A O 1
ATOM 726 N N . LYS A 1 96 ? 17.234 15.382 17.533 1.00 73.50 96 LYS A N 1
ATOM 727 C CA . LYS A 1 96 ? 16.649 15.981 16.319 1.00 73.50 96 LYS A CA 1
ATOM 728 C C . LYS A 1 96 ? 17.622 16.050 15.135 1.00 73.50 96 LYS A C 1
ATOM 730 O O . LYS A 1 96 ? 17.218 15.776 14.011 1.00 73.50 96 LYS A O 1
ATOM 735 N N . GLN A 1 97 ? 18.898 16.365 15.381 1.00 75.88 97 GLN A N 1
ATOM 736 C CA . GLN A 1 97 ? 19.923 16.427 14.329 1.00 75.88 97 GLN A CA 1
ATOM 737 C C . GLN A 1 97 ? 20.196 15.035 13.730 1.00 75.88 97 GLN A C 1
ATOM 739 O O . GLN A 1 97 ? 20.096 14.857 12.523 1.00 75.88 97 GLN A O 1
ATOM 744 N N . LYS A 1 98 ? 20.432 14.026 14.583 1.00 71.31 98 LYS A N 1
ATOM 745 C CA . LYS A 1 98 ? 20.731 12.647 14.158 1.00 71.31 98 LYS A CA 1
ATOM 746 C C . LYS A 1 98 ? 19.539 11.975 13.479 1.00 71.31 98 LYS A C 1
ATOM 748 O O . LYS A 1 98 ? 19.727 11.241 12.517 1.00 71.31 98 LYS A O 1
ATOM 753 N N . GLY A 1 99 ? 18.321 12.248 13.954 1.00 71.38 99 GLY A N 1
ATOM 754 C CA . GLY A 1 99 ? 17.096 11.806 13.291 1.00 71.38 99 GLY A CA 1
ATOM 755 C C . GLY A 1 99 ? 16.973 12.398 11.886 1.00 71.38 99 GLY A C 1
ATOM 756 O O . GLY A 1 99 ? 16.719 11.665 10.937 1.00 71.38 99 GLY A O 1
ATOM 757 N N . LYS A 1 100 ? 17.232 13.704 11.725 1.00 76.12 100 LYS A N 1
ATOM 758 C CA . LYS A 1 100 ? 17.206 14.367 10.412 1.00 76.12 100 LYS A CA 1
ATOM 759 C C . LYS A 1 100 ? 18.260 13.802 9.456 1.00 76.12 100 LYS A C 1
ATOM 761 O O . LYS A 1 100 ? 17.942 13.557 8.297 1.00 76.12 100 LYS A O 1
ATOM 766 N N . ASP A 1 101 ? 19.472 13.554 9.943 1.00 78.56 101 ASP A N 1
ATOM 767 C CA . ASP A 1 101 ? 20.553 12.976 9.138 1.00 78.56 101 ASP A CA 1
ATOM 768 C C . ASP A 1 101 ? 20.238 11.525 8.735 1.00 78.56 101 ASP A C 1
ATOM 770 O O . ASP A 1 101 ? 20.459 11.142 7.588 1.00 78.56 101 ASP A O 1
ATOM 774 N N . ALA A 1 102 ? 19.639 10.736 9.635 1.00 77.12 102 ALA A N 1
ATOM 775 C CA . ALA A 1 102 ? 19.186 9.376 9.342 1.00 77.12 102 ALA A CA 1
ATOM 776 C C . ALA A 1 102 ? 18.074 9.355 8.280 1.00 77.12 102 ALA A C 1
ATOM 778 O O . ALA A 1 102 ? 18.163 8.599 7.315 1.00 77.12 102 ALA A O 1
ATOM 779 N N . PHE A 1 103 ? 17.063 10.223 8.399 1.00 78.25 103 PHE A N 1
ATOM 780 C CA . PHE A 1 103 ? 16.022 10.367 7.375 1.00 78.25 103 PHE A CA 1
ATOM 781 C C . PHE A 1 103 ? 16.585 10.864 6.039 1.00 78.25 103 PHE A C 1
ATOM 783 O O . PHE A 1 103 ? 16.192 10.365 4.986 1.00 78.25 103 PHE A O 1
ATOM 790 N N . GLY A 1 104 ? 17.533 11.803 6.075 1.00 80.44 104 GLY A N 1
ATOM 791 C CA . GLY A 1 104 ? 18.245 12.269 4.887 1.00 80.44 104 GLY A CA 1
ATOM 792 C C . GLY A 1 104 ? 19.014 11.142 4.196 1.00 80.44 104 GLY A C 1
ATOM 793 O O . GLY A 1 104 ? 18.931 11.007 2.979 1.00 80.44 104 GLY A O 1
ATOM 794 N N . GLY A 1 105 ? 19.695 10.290 4.966 1.00 79.94 105 GLY A N 1
ATOM 795 C CA . GLY A 1 105 ? 20.392 9.108 4.458 1.00 79.94 105 GLY A CA 1
ATOM 796 C C . GLY A 1 105 ? 19.449 8.073 3.841 1.00 79.94 105 GLY A C 1
ATOM 797 O O . GLY A 1 105 ? 19.733 7.566 2.758 1.00 79.94 105 GLY A O 1
ATOM 798 N N . ILE A 1 106 ? 18.301 7.810 4.476 1.00 80.69 106 ILE A N 1
ATOM 799 C CA . ILE A 1 106 ? 17.262 6.920 3.931 1.00 80.69 106 ILE A CA 1
ATOM 800 C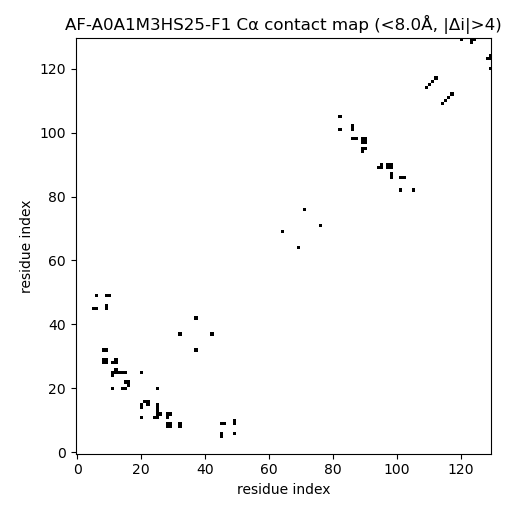 C . ILE A 1 106 ? 16.741 7.466 2.594 1.00 80.69 106 ILE A C 1
ATOM 802 O O . ILE A 1 106 ? 16.676 6.726 1.612 1.00 80.69 106 ILE A O 1
ATOM 806 N N . LEU A 1 107 ? 16.423 8.762 2.523 1.00 81.75 107 LEU A N 1
ATOM 807 C CA . LEU A 1 107 ? 15.917 9.394 1.302 1.00 81.75 107 LEU A CA 1
ATOM 808 C C . LEU A 1 107 ? 16.967 9.413 0.181 1.00 81.75 107 LEU A C 1
ATOM 810 O O . LEU A 1 107 ? 16.653 9.089 -0.962 1.00 81.75 107 LEU A O 1
ATOM 814 N N . ALA A 1 108 ? 18.217 9.753 0.501 1.00 80.44 108 ALA A N 1
ATOM 815 C CA . ALA A 1 108 ? 19.317 9.733 -0.459 1.00 80.44 108 ALA A CA 1
ATOM 816 C C . ALA A 1 108 ? 19.573 8.315 -0.990 1.00 80.44 108 ALA A C 1
ATOM 818 O O . ALA A 1 108 ? 19.719 8.128 -2.197 1.00 80.44 108 ALA A O 1
ATOM 819 N N . GLY A 1 109 ? 19.553 7.310 -0.109 1.00 76.12 109 GLY A N 1
ATOM 820 C CA . GLY A 1 109 ? 19.653 5.904 -0.493 1.00 76.12 109 GLY A CA 1
ATOM 821 C C . GLY A 1 109 ? 18.523 5.483 -1.432 1.00 76.12 109 GLY A C 1
ATOM 822 O O . GLY A 1 109 ? 18.785 4.849 -2.453 1.00 76.12 109 GLY A O 1
ATOM 823 N N . PHE A 1 110 ? 17.289 5.905 -1.142 1.00 78.56 110 PHE A N 1
ATOM 824 C CA . PHE A 1 110 ? 16.133 5.635 -1.996 1.00 78.56 110 PHE A CA 1
ATOM 825 C C . PHE A 1 110 ? 16.256 6.292 -3.377 1.00 78.56 110 PHE A C 1
ATOM 827 O O . PHE A 1 110 ? 15.935 5.661 -4.376 1.00 78.56 110 PHE A O 1
ATOM 834 N N . LEU A 1 111 ? 16.765 7.524 -3.468 1.00 80.38 111 LEU A N 1
ATOM 835 C CA . LEU A 1 111 ? 16.985 8.199 -4.753 1.00 80.38 111 LEU A CA 1
ATOM 836 C C . LEU A 1 111 ? 18.096 7.535 -5.579 1.00 80.38 111 LEU A C 1
ATOM 838 O O . LEU A 1 111 ? 17.941 7.342 -6.784 1.00 80.38 111 LEU A O 1
ATOM 842 N N . ILE A 1 112 ? 19.201 7.141 -4.942 1.00 80.00 112 ILE A N 1
ATOM 843 C CA . ILE A 1 112 ? 20.312 6.462 -5.625 1.00 80.00 112 ILE A CA 1
ATOM 844 C C . ILE A 1 112 ? 19.860 5.104 -6.171 1.00 80.00 112 ILE A C 1
ATOM 846 O O . ILE A 1 112 ? 20.120 4.792 -7.332 1.00 80.00 112 ILE A O 1
ATOM 850 N N . TRP A 1 113 ? 19.155 4.308 -5.367 1.00 75.19 113 TRP A N 1
ATOM 851 C CA . TRP A 1 113 ? 18.693 2.985 -5.792 1.00 75.19 113 TRP A CA 1
ATOM 852 C C . TRP A 1 113 ? 17.477 3.040 -6.717 1.00 75.19 113 TRP A C 1
ATOM 854 O O . TRP A 1 113 ? 17.446 2.330 -7.716 1.00 75.19 113 TRP A O 1
ATOM 864 N N . GLY A 1 114 ? 16.485 3.874 -6.406 1.00 72.56 114 GLY A N 1
ATOM 865 C CA . GLY A 1 114 ? 15.220 3.950 -7.138 1.00 72.56 114 GLY A CA 1
ATOM 866 C C . GLY A 1 114 ? 15.296 4.727 -8.450 1.00 72.56 114 GLY A C 1
ATOM 867 O O . GLY A 1 114 ? 14.489 4.483 -9.340 1.00 72.56 114 GLY A O 1
ATOM 868 N N . VAL A 1 115 ? 16.259 5.643 -8.592 1.00 78.25 115 VAL A N 1
ATOM 869 C CA . VAL A 1 115 ? 16.423 6.465 -9.804 1.00 78.25 115 VAL A CA 1
ATOM 870 C C . VAL A 1 115 ? 17.812 6.289 -10.407 1.00 78.25 115 VAL A C 1
ATOM 872 O O . VAL A 1 115 ? 17.930 6.071 -11.609 1.00 78.25 115 VAL A O 1
ATOM 875 N N . GLY A 1 116 ? 18.862 6.338 -9.585 1.00 79.38 116 GLY A N 1
ATOM 876 C CA . GLY A 1 116 ? 20.248 6.283 -10.056 1.00 79.38 116 GLY A CA 1
ATOM 877 C C . GLY A 1 116 ? 20.598 4.980 -10.774 1.00 79.38 116 GLY A C 1
ATOM 878 O O . GLY A 1 116 ? 21.048 5.018 -11.915 1.00 79.38 116 GLY A O 1
ATOM 879 N N . ILE A 1 117 ? 20.362 3.825 -10.148 1.00 79.75 117 ILE A N 1
ATOM 880 C CA . ILE A 1 1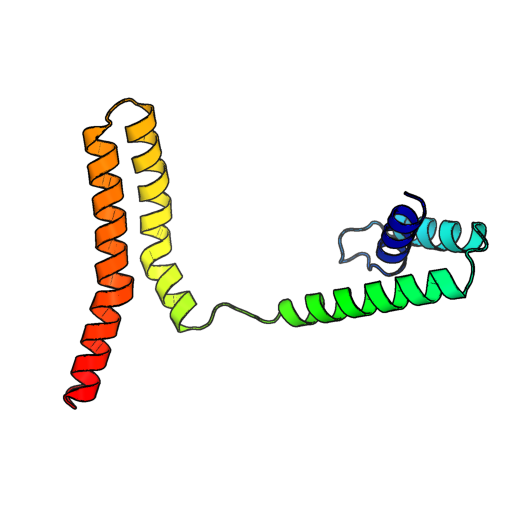17 ? 20.696 2.524 -10.752 1.00 79.75 117 ILE A CA 1
ATOM 881 C C . ILE A 1 117 ? 19.881 2.251 -12.027 1.00 79.75 117 ILE A C 1
ATOM 883 O O . ILE A 1 117 ? 20.502 1.931 -13.039 1.00 79.75 117 ILE A O 1
ATOM 887 N N . PRO A 1 118 ? 18.545 2.435 -12.058 1.00 79.94 118 PRO A N 1
ATOM 888 C CA . PRO A 1 118 ? 17.778 2.307 -13.295 1.00 79.94 118 PRO A CA 1
ATOM 889 C C . PRO A 1 118 ? 18.266 3.243 -14.404 1.00 79.94 118 PRO A C 1
ATOM 891 O O . PRO A 1 118 ? 18.377 2.815 -15.547 1.00 79.94 118 PRO A O 1
ATOM 894 N N . ALA A 1 119 ? 18.614 4.493 -14.077 1.00 81.38 119 ALA A N 1
ATOM 895 C CA . ALA A 1 119 ? 19.143 5.442 -15.054 1.00 81.38 119 ALA A CA 1
ATOM 896 C C . ALA A 1 119 ? 20.516 5.019 -15.604 1.00 81.38 119 ALA A C 1
ATOM 898 O O . ALA A 1 119 ? 20.767 5.176 -16.795 1.00 81.38 119 ALA A O 1
ATOM 899 N N . ILE A 1 120 ? 21.391 4.458 -14.762 1.00 84.75 120 ILE A N 1
ATOM 900 C CA . ILE A 1 120 ? 22.695 3.928 -15.187 1.00 84.75 120 ILE A CA 1
ATOM 901 C C . ILE A 1 120 ? 22.512 2.698 -16.077 1.00 84.75 120 ILE A C 1
ATOM 903 O O . ILE A 1 120 ? 23.135 2.625 -17.130 1.00 84.75 120 ILE A O 1
ATOM 907 N N . LEU A 1 121 ? 21.654 1.753 -15.685 1.00 84.19 121 LEU A N 1
ATOM 908 C CA . LEU A 1 121 ? 21.364 0.564 -16.491 1.00 84.19 121 LEU A CA 1
ATOM 909 C C . LEU A 1 121 ? 20.771 0.949 -17.850 1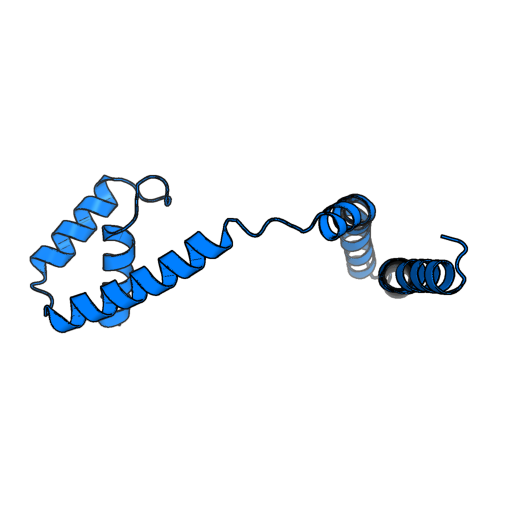.00 84.19 121 LEU A C 1
ATOM 911 O O . LEU A 1 121 ? 21.229 0.455 -18.873 1.00 84.19 121 LEU A O 1
ATOM 915 N N . PHE A 1 122 ? 19.828 1.893 -17.866 1.00 84.25 122 PHE A N 1
ATOM 916 C CA . PHE A 1 122 ? 19.268 2.445 -19.098 1.00 84.25 122 PHE A CA 1
ATOM 917 C C . PHE A 1 122 ? 20.336 3.121 -19.971 1.00 84.25 122 PHE A C 1
ATOM 919 O O . PHE A 1 122 ? 20.361 2.929 -21.182 1.00 84.25 122 PHE A O 1
ATOM 926 N N . ALA A 1 123 ? 21.247 3.893 -19.374 1.00 86.00 123 ALA A N 1
ATOM 927 C CA . ALA A 1 123 ? 22.340 4.518 -20.113 1.00 86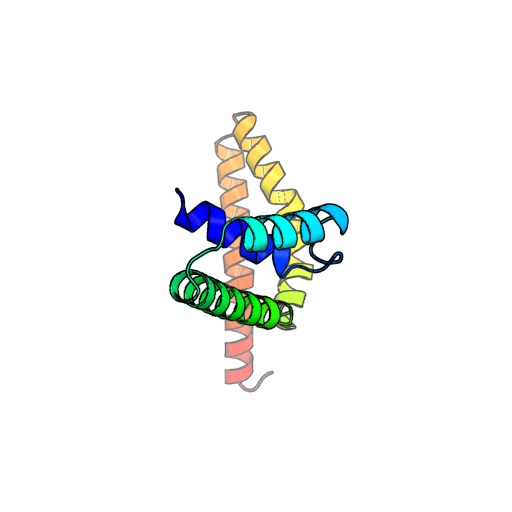.00 123 ALA A CA 1
ATOM 928 C C . ALA A 1 123 ? 23.321 3.483 -20.694 1.00 86.00 123 ALA A C 1
ATOM 930 O O . ALA A 1 123 ? 23.782 3.658 -21.818 1.00 86.00 123 ALA A O 1
ATOM 931 N N . LEU A 1 124 ? 23.633 2.412 -19.957 1.00 86.31 124 LEU A N 1
ATOM 932 C CA . LEU A 1 124 ? 24.510 1.329 -20.419 1.00 86.31 124 LEU A CA 1
ATOM 933 C C . LEU A 1 124 ? 23.896 0.533 -21.579 1.00 86.31 124 LEU A C 1
ATOM 935 O O . LEU A 1 124 ? 24.611 0.223 -22.532 1.00 86.31 124 LEU A O 1
ATOM 939 N N . ASP A 1 125 ? 22.590 0.267 -21.517 1.00 86.81 125 ASP A N 1
ATOM 940 C CA . ASP A 1 125 ? 21.807 -0.340 -22.602 1.00 86.81 125 ASP A CA 1
ATOM 941 C C . ASP A 1 125 ? 21.799 0.567 -23.846 1.00 86.81 125 ASP A C 1
ATOM 943 O O . ASP A 1 125 ? 22.155 0.147 -24.945 1.00 86.81 125 ASP A O 1
ATOM 947 N N . TRP A 1 126 ? 21.545 1.869 -23.664 1.00 84.38 126 TRP A N 1
ATOM 948 C CA . TRP A 1 126 ? 21.610 2.863 -24.743 1.00 84.38 126 TRP A CA 1
ATOM 949 C C . TRP A 1 126 ? 22.993 2.953 -25.412 1.00 84.38 126 TRP A C 1
ATOM 951 O O . TRP A 1 126 ? 23.103 3.197 -26.614 1.00 84.38 126 TRP A O 1
ATOM 961 N N . LEU A 1 127 ? 24.064 2.767 -24.638 1.00 87.94 127 LEU A N 1
ATOM 962 C CA . LEU A 1 127 ? 25.448 2.748 -25.119 1.00 87.94 127 LEU A CA 1
ATOM 963 C C . LEU A 1 127 ? 25.853 1.405 -25.760 1.00 87.94 127 LEU A C 1
ATOM 965 O O . LEU A 1 127 ? 26.965 1.311 -26.280 1.00 87.94 127 LEU A O 1
ATOM 969 N N . GLY A 1 128 ? 24.981 0.390 -25.743 1.00 81.62 128 GLY A N 1
ATOM 970 C CA . GLY A 1 128 ? 25.237 -0.939 -26.309 1.00 81.62 128 GLY A CA 1
ATOM 971 C C . GLY A 1 128 ? 26.286 -1.749 -25.544 1.00 81.62 128 GLY A C 1
ATOM 972 O O . GLY A 1 128 ? 26.974 -2.580 -26.134 1.00 81.62 128 GLY A O 1
ATOM 973 N N . ILE A 1 129 ? 26.470 -1.451 -24.255 1.00 78.00 129 ILE A N 1
ATOM 974 C CA . ILE A 1 129 ? 27.441 -2.124 -23.378 1.00 78.00 129 ILE A CA 1
ATOM 975 C C . ILE A 1 129 ? 26.776 -3.278 -22.608 1.00 78.00 129 ILE A C 1
ATOM 977 O O . ILE A 1 129 ? 27.467 -4.224 -22.221 1.00 78.00 129 ILE A O 1
ATOM 981 N N . ALA A 1 130 ? 25.466 -3.179 -22.369 1.00 56.59 130 ALA A N 1
ATOM 982 C CA . ALA A 1 130 ? 24.650 -4.148 -21.638 1.00 56.59 130 ALA A CA 1
ATOM 983 C C . ALA A 1 130 ? 23.784 -4.999 -22.577 1.00 56.59 130 ALA A C 1
ATOM 985 O O . ALA A 1 130 ? 23.462 -4.507 -23.681 1.00 56.59 130 ALA A O 1
#